Protein AF-A0A259BHH0-F1 (afdb_monomer)

Radius of gyration: 19.95 Å; Cα contacts (8 Å, |Δi|>4): 5; chains: 1; bounding box: 38×18×57 Å

Mean predicted aligned error: 10.81 Å

Sequence (51 aa):
AISDEDLRDRYHTYCDPRLNAEQSIELAFLVAELLKRERQARARPDAAAAE

Secondary structure (DSSP, 8-state):
---HHHHHHH--SSSPPPP-HHHHHHHHHHHHHHHHHHHHHHT---TTS--

Structure (mmCIF, N/CA/C/O backbone):
data_AF-A0A259BHH0-F1
#
_entry.id   AF-A0A259BHH0-F1
#
loop_
_atom_site.group_PDB
_atom_site.id
_atom_site.type_symbol
_atom_site.label_atom_id
_atom_site.label_alt_id
_atom_site.label_comp_id
_atom_site.label_asym_id
_atom_site.label_entity_id
_atom_site.label_seq_id
_atom_site.pdbx_PDB_ins_code
_atom_site.Cartn_x
_atom_site.Cartn_y
_atom_site.Cartn_z
_atom_site.occupancy
_atom_site.B_iso_or_equiv
_atom_site.auth_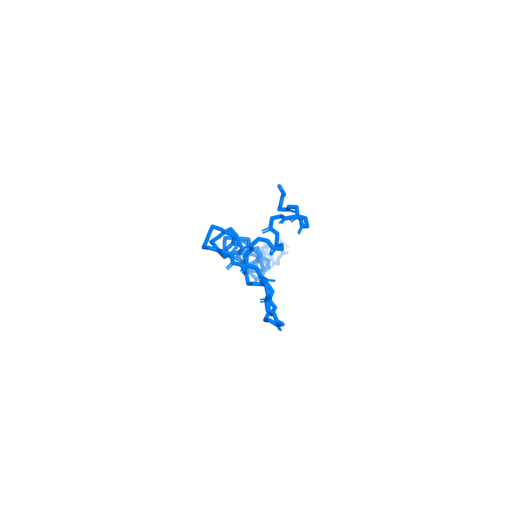seq_id
_atom_site.auth_comp_id
_atom_site.auth_asym_id
_atom_site.auth_atom_id
_atom_site.pdbx_PDB_model_num
ATOM 1 N N . ALA A 1 1 ? 13.695 10.402 -3.792 1.00 64.44 1 ALA A N 1
ATOM 2 C CA . ALA A 1 1 ? 12.639 10.702 -4.781 1.00 64.44 1 ALA A CA 1
ATOM 3 C C . ALA A 1 1 ? 13.066 10.099 -6.112 1.00 64.44 1 ALA A C 1
ATOM 5 O O . ALA A 1 1 ? 14.247 10.197 -6.416 1.00 64.44 1 ALA A O 1
ATOM 6 N N . ILE A 1 2 ? 12.160 9.434 -6.836 1.00 70.75 2 ILE A N 1
ATOM 7 C CA . ILE A 1 2 ? 12.439 8.896 -8.182 1.00 70.75 2 ILE A CA 1
ATOM 8 C C . ILE A 1 2 ? 12.576 10.071 -9.160 1.00 70.75 2 ILE A C 1
ATOM 10 O O . ILE A 1 2 ? 11.766 10.998 -9.094 1.00 70.75 2 ILE A O 1
ATOM 14 N N . SER A 1 3 ? 13.596 10.047 -10.020 1.00 77.06 3 SER A N 1
ATOM 15 C CA . SER A 1 3 ? 13.804 11.050 -11.070 1.00 77.06 3 SER A CA 1
ATOM 16 C C . SER A 1 3 ? 13.095 10.666 -12.377 1.00 77.06 3 SER A C 1
ATOM 18 O O . SER A 1 3 ? 12.729 9.510 -12.588 1.00 77.06 3 SER A O 1
ATOM 20 N N . ASP A 1 4 ? 12.893 11.636 -13.271 1.00 67.38 4 ASP A N 1
ATOM 21 C CA . ASP A 1 4 ? 12.301 11.391 -14.597 1.00 67.38 4 ASP A CA 1
ATOM 22 C C . ASP A 1 4 ? 13.173 10.453 -15.457 1.00 67.38 4 ASP A C 1
ATOM 24 O O . ASP A 1 4 ? 12.675 9.631 -16.225 1.00 67.38 4 ASP A O 1
ATOM 28 N N . GLU A 1 5 ? 14.492 10.507 -15.265 1.00 69.88 5 GLU A N 1
ATOM 29 C CA . GLU A 1 5 ? 15.459 9.630 -15.929 1.00 69.88 5 GLU A CA 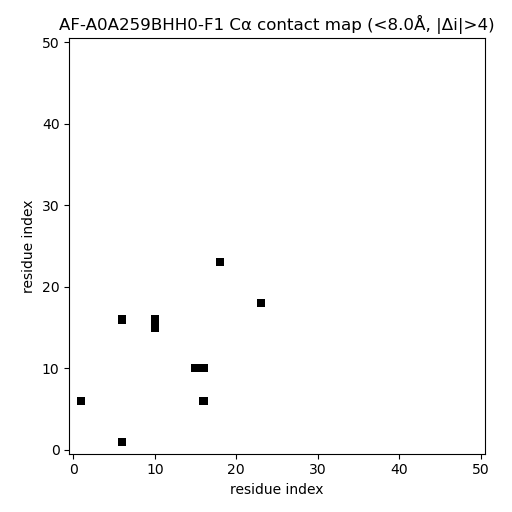1
ATOM 30 C C . GLU A 1 5 ? 15.330 8.173 -15.452 1.00 69.88 5 GLU A C 1
ATOM 32 O O . GLU A 1 5 ? 15.355 7.261 -16.280 1.00 69.88 5 GLU A O 1
ATOM 37 N N . ASP A 1 6 ? 15.059 7.948 -14.160 1.00 67.44 6 ASP A N 1
ATOM 38 C CA . ASP A 1 6 ? 14.816 6.607 -13.599 1.00 67.44 6 ASP A CA 1
ATOM 39 C C . ASP A 1 6 ? 13.530 5.958 -14.146 1.00 67.44 6 ASP A C 1
ATOM 41 O O . ASP A 1 6 ? 13.425 4.732 -14.247 1.00 67.44 6 ASP A O 1
ATOM 45 N N . LEU A 1 7 ? 12.526 6.770 -14.500 1.00 64.81 7 LEU A N 1
ATOM 46 C CA . LEU A 1 7 ? 11.270 6.286 -15.081 1.00 64.81 7 LEU A CA 1
ATOM 47 C C . LEU A 1 7 ? 11.464 5.831 -16.530 1.00 64.81 7 LEU A C 1
ATOM 49 O O . LEU A 1 7 ? 10.916 4.800 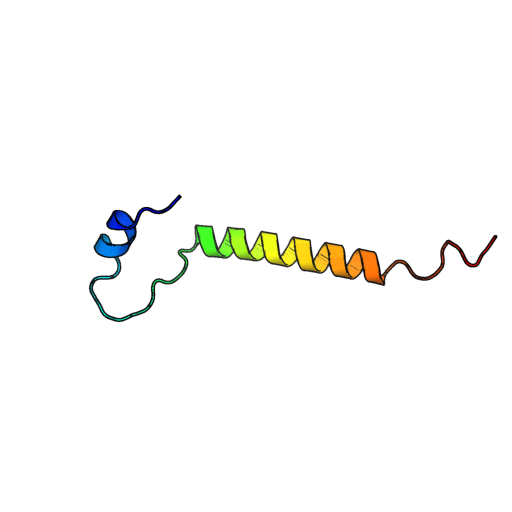-16.931 1.00 64.81 7 LEU A O 1
ATOM 53 N N . ARG A 1 8 ? 12.275 6.559 -17.305 1.00 65.06 8 ARG A N 1
ATOM 54 C CA . ARG A 1 8 ? 12.524 6.259 -18.724 1.00 65.06 8 ARG A CA 1
ATOM 55 C C . ARG A 1 8 ? 13.303 4.963 -18.933 1.00 65.06 8 ARG A C 1
ATOM 57 O O . ARG A 1 8 ? 13.088 4.329 -19.960 1.00 65.06 8 ARG A O 1
ATOM 64 N N . ASP A 1 9 ? 14.138 4.556 -17.978 1.00 64.38 9 ASP A N 1
ATOM 65 C CA . ASP A 1 9 ? 14.947 3.324 -18.034 1.00 64.38 9 ASP A CA 1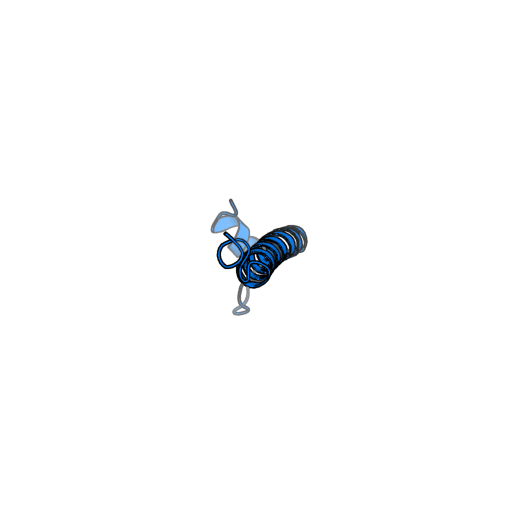
ATOM 66 C C . ASP A 1 9 ? 14.112 2.033 -17.901 1.00 64.38 9 ASP A C 1
ATOM 68 O O . ASP A 1 9 ? 14.480 0.979 -18.413 1.00 64.38 9 ASP A O 1
ATOM 72 N N . ARG A 1 10 ? 12.946 2.093 -17.240 1.00 64.25 10 ARG A N 1
ATOM 73 C CA . ARG A 1 10 ? 12.092 0.909 -16.993 1.00 64.25 10 ARG A CA 1
ATOM 74 C C . ARG A 1 10 ? 1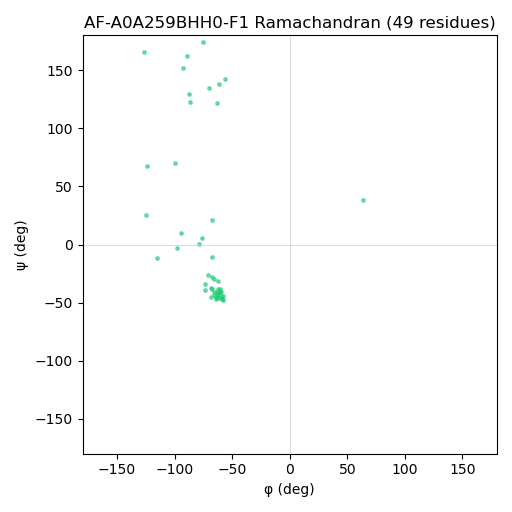0.732 0.939 -17.686 1.00 64.25 10 ARG A C 1
ATOM 76 O O . ARG A 1 10 ? 10.066 -0.095 -17.744 1.00 64.25 10 ARG A O 1
ATOM 83 N N . TYR A 1 11 ? 10.326 2.082 -18.236 1.00 65.38 11 TYR A N 1
ATOM 84 C CA . TYR A 1 11 ? 9.036 2.276 -18.903 1.00 65.38 11 TYR A CA 1
ATOM 85 C C . TYR A 1 11 ? 9.228 2.791 -20.340 1.00 65.38 11 TYR A C 1
ATOM 87 O O . TYR A 1 11 ? 8.875 3.915 -20.679 1.00 65.38 11 TYR A O 1
ATOM 95 N N . HIS A 1 12 ? 9.786 1.943 -21.213 1.00 63.00 12 HIS A N 1
ATOM 96 C CA . HIS A 1 12 ? 10.012 2.247 -22.639 1.00 63.00 12 HIS A CA 1
ATOM 97 C C . HIS A 1 12 ? 8.761 2.121 -23.539 1.00 63.00 12 HIS A C 1
ATOM 99 O O . HIS A 1 12 ? 8.852 2.298 -24.752 1.00 63.00 12 HIS A O 1
ATOM 105 N N . THR A 1 13 ? 7.597 1.772 -22.985 1.00 66.12 13 THR A N 1
ATOM 106 C CA . THR A 1 13 ? 6.333 1.556 -23.723 1.00 66.12 13 THR A CA 1
ATOM 107 C C . THR A 1 13 ? 5.212 2.411 -23.127 1.00 66.12 13 THR A C 1
ATOM 109 O O . THR A 1 13 ? 5.353 2.904 -22.015 1.00 66.12 13 THR A O 1
ATOM 112 N N . TYR A 1 14 ? 4.084 2.565 -23.833 1.00 64.75 14 TYR A N 1
ATOM 113 C CA . TYR A 1 14 ? 2.907 3.350 -23.405 1.00 64.75 14 TYR A CA 1
ATOM 114 C C . TYR A 1 14 ? 2.132 2.770 -22.200 1.00 64.75 14 TYR A C 1
ATOM 116 O O . TYR A 1 14 ? 0.948 3.049 -22.033 1.00 64.75 14 TYR A O 1
ATOM 124 N N . CYS A 1 15 ? 2.752 1.921 -21.385 1.00 67.50 15 CYS A N 1
ATOM 125 C CA . CYS A 1 15 ? 2.140 1.439 -20.154 1.00 67.50 15 CYS A CA 1
ATOM 126 C C . CYS A 1 15 ? 2.460 2.415 -19.022 1.00 67.50 15 CYS A C 1
ATOM 128 O O . CYS A 1 15 ? 3.627 2.743 -18.807 1.00 67.50 15 CYS A O 1
ATOM 130 N N . ASP A 1 16 ? 1.429 2.836 -18.287 1.00 80.38 16 ASP A N 1
ATOM 131 C CA . ASP A 1 16 ? 1.581 3.768 -17.173 1.00 80.38 16 ASP A CA 1
ATOM 132 C C . ASP A 1 16 ? 2.576 3.245 -16.121 1.00 80.38 16 ASP A C 1
ATOM 134 O O . ASP A 1 16 ? 2.606 2.038 -15.823 1.00 80.38 16 ASP A O 1
ATOM 138 N N . PRO A 1 17 ? 3.383 4.138 -15.521 1.00 78.50 17 PRO A N 1
ATOM 139 C CA . PRO A 1 17 ? 4.324 3.758 -14.487 1.00 78.50 17 PRO A CA 1
ATOM 140 C C . PRO A 1 17 ? 3.586 3.212 -13.263 1.00 78.50 17 PRO A C 1
ATOM 142 O O . PRO A 1 17 ? 2.755 3.878 -12.649 1.00 78.50 17 PRO A O 1
ATOM 145 N N . ARG A 1 18 ? 3.912 1.973 -12.890 1.00 84.31 18 ARG A N 1
ATOM 146 C CA . ARG A 1 18 ? 3.390 1.305 -11.694 1.00 84.31 18 ARG A CA 1
ATOM 147 C C . ARG A 1 18 ? 4.331 1.516 -10.516 1.00 84.31 18 ARG A C 1
ATOM 149 O O . ARG A 1 18 ? 5.549 1.610 -10.691 1.00 84.31 18 ARG A O 1
ATOM 156 N N . LEU A 1 19 ? 3.763 1.499 -9.313 1.00 86.88 19 LEU A N 1
ATOM 157 C CA . LEU A 1 19 ? 4.544 1.463 -8.081 1.00 86.88 19 LEU A CA 1
ATOM 158 C C . LEU A 1 19 ? 5.380 0.183 -8.025 1.00 86.88 19 LEU A C 1
ATOM 160 O O . LEU A 1 19 ? 4.908 -0.909 -8.352 1.00 86.88 19 LEU A O 1
ATOM 164 N N . ASN A 1 20 ? 6.626 0.319 -7.587 1.00 87.31 20 ASN A N 1
ATOM 165 C CA . ASN A 1 20 ? 7.449 -0.829 -7.239 1.00 87.31 20 ASN A CA 1
ATOM 166 C C . ASN A 1 20 ? 7.004 -1.426 -5.883 1.00 87.31 20 ASN A C 1
ATOM 168 O O . ASN A 1 20 ? 6.113 -0.899 -5.208 1.00 87.31 20 ASN A O 1
ATOM 172 N N . ALA A 1 21 ? 7.600 -2.555 -5.492 1.00 90.69 21 ALA A N 1
ATOM 173 C CA . ALA A 1 21 ? 7.213 -3.271 -4.275 1.00 90.69 21 ALA A CA 1
ATOM 174 C C . ALA A 1 21 ? 7.372 -2.422 -3.001 1.00 90.69 21 ALA A C 1
ATOM 176 O O . ALA A 1 21 ? 6.465 -2.387 -2.175 1.00 90.69 21 ALA A O 1
ATOM 177 N N . GLU A 1 22 ? 8.488 -1.704 -2.868 1.00 95.06 22 GLU A N 1
ATOM 178 C CA . GLU A 1 22 ? 8.779 -0.853 -1.711 1.00 95.06 22 GLU A CA 1
ATOM 179 C C . GLU A 1 22 ? 7.780 0.306 -1.607 1.00 95.06 22 GLU A C 1
ATOM 181 O O . GLU A 1 22 ? 7.153 0.490 -0.566 1.00 95.06 22 GLU A O 1
ATOM 186 N N . GLN A 1 23 ? 7.524 0.994 -2.724 1.00 93.69 23 GLN A N 1
ATOM 187 C CA . GLN A 1 23 ? 6.531 2.069 -2.809 1.00 93.69 23 GLN A CA 1
ATOM 188 C C . GLN A 1 23 ? 5.115 1.583 -2.482 1.00 93.69 23 GLN A C 1
ATOM 190 O O . GLN A 1 23 ? 4.335 2.286 -1.843 1.00 93.69 23 GLN A O 1
ATOM 195 N N . SER A 1 24 ? 4.768 0.372 -2.921 1.00 95.81 24 S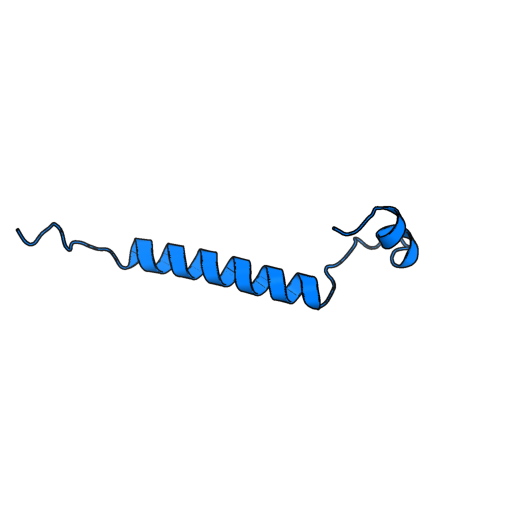ER A N 1
ATOM 196 C CA . SER A 1 24 ? 3.456 -0.219 -2.649 1.00 95.81 24 SER A CA 1
ATOM 197 C C . SER A 1 24 ? 3.280 -0.541 -1.162 1.00 95.81 24 SER A C 1
ATOM 199 O O . SER A 1 24 ? 2.196 -0.344 -0.616 1.00 95.81 24 SER A O 1
ATOM 201 N N . ILE A 1 25 ? 4.342 -1.007 -0.496 1.00 97.19 25 ILE A N 1
ATOM 202 C CA . ILE A 1 25 ? 4.343 -1.282 0.946 1.00 97.19 25 ILE A CA 1
ATOM 203 C C . ILE A 1 25 ? 4.244 0.022 1.742 1.00 97.19 25 ILE A C 1
ATOM 205 O O . ILE A 1 25 ? 3.430 0.112 2.660 1.00 97.19 25 ILE A O 1
ATOM 209 N N . GLU A 1 26 ? 5.018 1.043 1.372 1.00 97.56 26 GLU A N 1
ATOM 210 C CA . GLU A 1 26 ? 4.953 2.363 2.004 1.00 97.56 26 GLU A CA 1
ATOM 211 C C . GLU A 1 26 ? 3.541 2.961 1.902 1.00 97.56 26 GLU A C 1
ATOM 213 O O . GLU A 1 26 ? 2.953 3.365 2.909 1.00 97.56 26 GLU A O 1
ATOM 218 N N . LEU A 1 27 ? 2.942 2.922 0.705 1.00 97.00 27 LEU A N 1
ATOM 219 C CA . LEU A 1 27 ? 1.568 3.370 0.490 1.00 97.00 27 LEU A CA 1
ATOM 220 C C . LEU A 1 27 ? 0.566 2.574 1.340 1.00 97.00 27 LEU A C 1
ATOM 222 O O . LEU A 1 27 ? -0.358 3.161 1.906 1.00 97.00 27 LEU A O 1
ATOM 226 N N . ALA A 1 28 ? 0.743 1.256 1.468 1.00 98.12 28 ALA A N 1
ATOM 227 C CA . ALA A 1 28 ? -0.133 0.422 2.287 1.00 98.12 28 ALA A CA 1
ATOM 228 C C . ALA A 1 28 ? -0.109 0.840 3.767 1.00 98.12 28 ALA A C 1
ATOM 230 O O . ALA A 1 28 ? -1.170 0.928 4.393 1.00 98.12 28 ALA A O 1
ATOM 231 N N . PHE A 1 29 ? 1.068 1.154 4.318 1.00 98.44 29 PHE A N 1
ATOM 232 C CA . PHE A 1 29 ? 1.185 1.666 5.686 1.00 98.44 29 PHE A CA 1
ATOM 233 C C . PHE A 1 29 ? 0.537 3.043 5.846 1.00 98.44 29 PHE A C 1
ATOM 235 O O . PHE A 1 29 ? -0.219 3.244 6.799 1.00 98.44 29 PHE A O 1
ATOM 242 N N . LEU A 1 30 ? 0.744 3.959 4.896 1.00 98.19 30 LEU A N 1
ATOM 243 C CA . LEU A 1 30 ? 0.107 5.278 4.924 1.00 98.19 30 LEU A CA 1
ATOM 244 C C . LEU A 1 30 ? -1.428 5.165 4.934 1.00 98.19 30 LEU A C 1
ATOM 246 O O . LEU A 1 30 ? -2.100 5.794 5.752 1.00 98.19 30 LEU A O 1
ATOM 250 N N . VAL A 1 31 ? -1.994 4.318 4.069 1.00 98.00 31 VAL A N 1
ATOM 251 C CA . VAL A 1 31 ? -3.443 4.061 4.027 1.00 98.00 31 VAL A CA 1
ATOM 252 C C . VAL A 1 31 ? -3.930 3.432 5.335 1.00 98.00 31 VAL A C 1
ATOM 254 O O . VAL A 1 31 ? -4.966 3.842 5.865 1.00 98.00 31 VAL A O 1
ATOM 257 N N . ALA A 1 32 ? -3.188 2.474 5.897 1.00 98.12 32 ALA A N 1
ATOM 258 C CA . ALA A 1 32 ? -3.537 1.851 7.171 1.00 98.12 32 ALA A CA 1
ATOM 259 C C . ALA A 1 32 ? -3.588 2.870 8.323 1.00 98.12 32 ALA A C 1
ATOM 261 O O . ALA A 1 32 ? -4.506 2.823 9.148 1.00 98.12 32 ALA A O 1
ATOM 262 N N . GLU A 1 33 ? -2.653 3.823 8.370 1.00 97.88 33 GLU A N 1
ATOM 263 C CA . GLU A 1 33 ? -2.678 4.905 9.355 1.00 97.88 33 GLU A CA 1
ATOM 264 C C . GLU A 1 33 ? -3.892 5.817 9.195 1.00 97.88 33 GLU A C 1
ATOM 266 O O . GLU A 1 33 ? -4.544 6.136 10.192 1.00 97.88 33 GLU A O 1
ATOM 271 N N . LEU A 1 34 ? -4.222 6.213 7.963 1.00 97.44 34 LEU A N 1
ATOM 272 C CA . LEU A 1 34 ? -5.401 7.036 7.688 1.00 97.44 34 LEU A CA 1
ATOM 273 C C . LE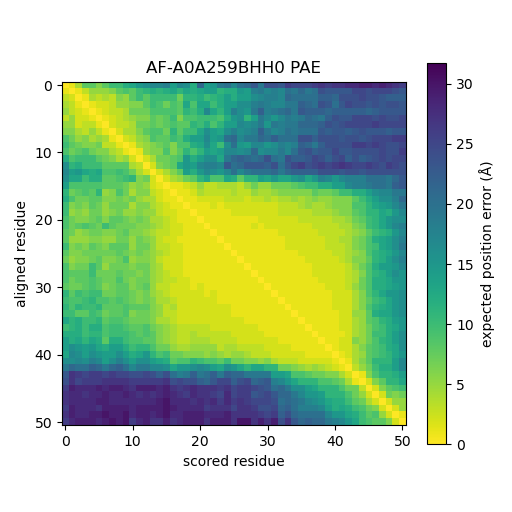U A 1 34 ? -6.677 6.332 8.165 1.00 97.44 34 LEU A C 1
ATOM 275 O O . LEU A 1 34 ? -7.464 6.912 8.911 1.00 97.44 34 LEU A O 1
ATOM 279 N N . LEU A 1 35 ? -6.833 5.046 7.841 1.00 97.31 35 LEU A N 1
ATOM 280 C CA . LEU A 1 35 ? -7.968 4.241 8.299 1.00 97.31 35 LEU A CA 1
ATOM 281 C C . LEU A 1 35 ? -8.007 4.100 9.826 1.00 97.31 35 LEU A C 1
ATOM 283 O O . LEU A 1 35 ? -9.083 4.142 10.425 1.00 97.31 35 LEU A O 1
ATOM 287 N N . LYS A 1 36 ? -6.852 3.947 10.482 1.00 96.06 36 LYS A N 1
ATOM 288 C CA . LYS A 1 36 ? -6.770 3.892 11.947 1.00 96.06 36 LYS A CA 1
ATOM 289 C C . LYS A 1 36 ? -7.233 5.206 12.580 1.00 96.06 36 LYS A C 1
ATOM 291 O O . LYS A 1 36 ? -8.018 5.158 13.527 1.00 96.06 36 LYS A O 1
ATOM 296 N N . ARG A 1 37 ? -6.790 6.354 12.055 1.00 95.50 37 ARG A N 1
ATOM 297 C CA . ARG A 1 37 ? -7.196 7.689 12.533 1.00 95.50 37 ARG A CA 1
ATOM 298 C C . ARG A 1 37 ? -8.701 7.899 12.367 1.00 95.50 37 ARG A C 1
ATOM 300 O O . ARG A 1 37 ? -9.366 8.277 13.327 1.00 95.50 37 ARG A O 1
ATOM 307 N N . GLU A 1 38 ? -9.252 7.545 11.207 1.00 95.50 38 GLU A N 1
ATOM 308 C CA . GLU A 1 38 ? -10.698 7.591 10.947 1.00 95.50 38 GLU A CA 1
ATOM 309 C C . GLU A 1 38 ? -11.494 6.724 11.933 1.00 95.50 38 GLU A C 1
ATOM 311 O O . GLU A 1 38 ? -12.501 7.156 12.498 1.00 95.50 38 GLU A O 1
ATOM 316 N N . ARG A 1 39 ? -11.026 5.498 12.202 1.00 94.44 39 ARG A N 1
ATOM 317 C CA . ARG A 1 39 ? -11.660 4.604 13.184 1.00 94.44 39 ARG A CA 1
ATOM 318 C C . ARG A 1 39 ? -11.613 5.176 14.596 1.00 94.44 39 ARG A C 1
ATOM 320 O O . ARG A 1 39 ? -12.605 5.061 15.302 1.00 94.44 39 ARG A O 1
ATOM 327 N N . GLN A 1 40 ? -10.502 5.784 15.007 1.00 93.12 40 GLN A N 1
ATOM 328 C CA . GLN A 1 40 ? -10.378 6.430 16.318 1.00 93.12 40 GLN A CA 1
ATOM 329 C C . GLN A 1 40 ? -11.296 7.649 16.447 1.00 93.12 40 GLN A C 1
ATOM 331 O O . GLN A 1 40 ? -11.941 7.813 17.479 1.00 93.12 40 GLN A O 1
ATOM 336 N N . ALA A 1 41 ? -11.402 8.466 15.397 1.00 90.31 41 ALA A N 1
ATOM 337 C CA . ALA A 1 41 ? -12.315 9.604 15.366 1.00 90.31 41 ALA A CA 1
ATOM 338 C C . ALA A 1 41 ? -13.782 9.159 15.497 1.00 90.31 41 ALA A C 1
ATOM 340 O O . ALA A 1 41 ? -14.541 9.759 16.252 1.00 90.31 41 ALA A O 1
ATOM 341 N N . ARG A 1 42 ? -14.164 8.066 14.822 1.00 86.81 42 ARG A N 1
ATOM 342 C CA . ARG A 1 42 ? -15.512 7.474 14.900 1.00 86.81 42 ARG A CA 1
ATOM 343 C C . ARG A 1 42 ? -15.783 6.738 16.211 1.00 86.81 42 ARG A C 1
ATOM 345 O O . ARG A 1 42 ? -16.909 6.749 16.690 1.00 86.81 42 ARG A O 1
ATOM 352 N N . ALA A 1 43 ? -14.765 6.107 16.793 1.00 74.75 43 ALA A N 1
ATOM 353 C CA . ALA A 1 43 ? -14.838 5.417 18.081 1.00 74.75 43 ALA A CA 1
ATOM 354 C C . ALA A 1 43 ? -14.841 6.372 19.283 1.00 74.75 43 ALA A C 1
ATOM 356 O O . ALA A 1 43 ? -14.846 5.907 20.420 1.00 74.75 43 ALA A O 1
ATOM 357 N N . ARG A 1 44 ? -14.889 7.687 19.048 1.00 64.88 44 ARG A N 1
ATOM 358 C CA . ARG A 1 44 ? -15.196 8.682 20.071 1.00 64.88 44 ARG A CA 1
ATOM 359 C C . ARG A 1 44 ? -16.665 9.134 19.989 1.00 64.88 44 ARG A C 1
ATOM 361 O O . ARG A 1 44 ? -16.900 10.281 19.613 1.00 64.88 44 ARG A O 1
ATOM 368 N N . PRO A 1 45 ? -17.655 8.294 20.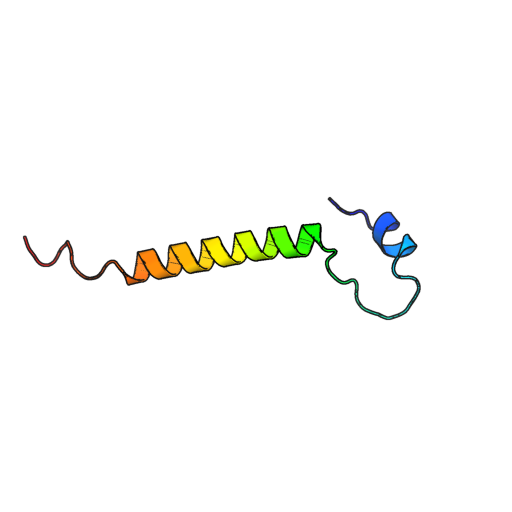345 1.00 60.19 45 PRO A N 1
ATOM 369 C CA . PRO A 1 45 ? -18.940 8.784 20.807 1.00 60.19 45 PRO A CA 1
ATOM 370 C C . PRO A 1 45 ? -18.868 9.045 22.325 1.00 60.19 45 PRO A C 1
ATOM 372 O O . PRO A 1 45 ? -18.529 8.163 23.110 1.00 60.19 45 PRO A O 1
ATOM 375 N N . ASP A 1 46 ? -19.156 10.287 22.712 1.00 61.47 46 ASP A N 1
ATOM 376 C CA . ASP A 1 46 ? -19.789 10.655 23.986 1.00 61.47 46 ASP A CA 1
ATOM 377 C C . ASP A 1 46 ? -19.078 10.367 25.323 1.00 61.47 46 ASP A C 1
ATOM 379 O O . ASP A 1 46 ? -19.734 10.146 26.335 1.00 61.47 46 ASP A O 1
ATOM 383 N N . ALA A 1 47 ? -17.752 10.520 25.417 1.00 54.53 47 ALA A N 1
ATOM 384 C CA . ALA A 1 47 ? -17.122 10.729 26.737 1.00 54.53 47 ALA A CA 1
ATOM 385 C C . ALA A 1 47 ? -17.502 12.089 27.376 1.00 54.53 47 ALA A C 1
ATOM 387 O O . ALA A 1 47 ? -17.223 12.316 28.546 1.00 54.53 47 ALA A O 1
ATOM 388 N N . ALA A 1 48 ? -18.134 12.987 26.609 1.00 53.41 48 ALA A N 1
ATOM 389 C CA . ALA A 1 48 ? -18.600 14.299 27.059 1.00 53.41 48 ALA A CA 1
ATOM 390 C C . ALA A 1 48 ? -20.099 14.341 27.424 1.00 53.41 48 ALA A C 1
ATOM 392 O O . ALA A 1 48 ? -20.574 15.381 27.857 1.00 53.41 48 ALA A O 1
ATOM 393 N N . ALA A 1 49 ? -20.854 13.247 27.249 1.00 53.16 49 ALA A N 1
ATOM 394 C CA . ALA A 1 49 ? -22.281 13.201 27.601 1.00 53.16 49 ALA A 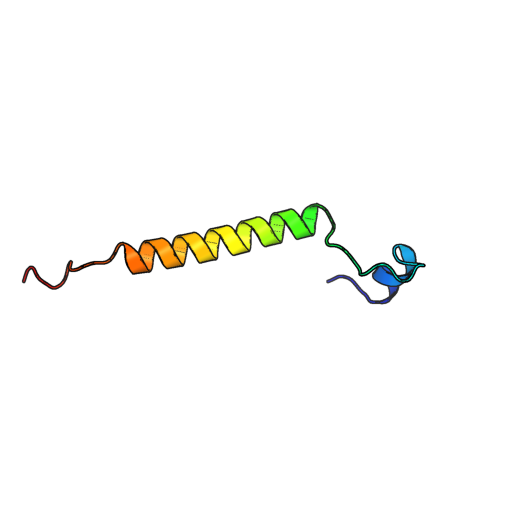CA 1
ATOM 395 C C . ALA A 1 49 ? -22.544 12.637 29.014 1.00 53.16 49 ALA A C 1
ATOM 397 O O . ALA A 1 49 ? -23.687 12.330 29.347 1.00 53.16 49 ALA A O 1
ATOM 398 N N . ALA A 1 50 ? -21.492 12.460 29.822 1.00 51.00 50 ALA A N 1
ATOM 399 C CA . ALA A 1 50 ? -21.550 11.860 31.157 1.00 51.00 50 ALA A CA 1
ATOM 400 C C . ALA A 1 50 ? -20.962 12.757 32.268 1.00 51.00 50 ALA A C 1
ATOM 402 O O . ALA A 1 50 ? -20.537 12.230 33.296 1.00 51.00 50 ALA A O 1
ATOM 403 N N . GLU A 1 51 ? -20.947 14.081 32.076 1.00 42.25 51 GLU A N 1
ATOM 404 C CA . GLU A 1 51 ? -20.721 15.061 33.154 1.00 42.25 51 GLU A CA 1
ATOM 405 C C . GLU A 1 51 ? -21.940 15.974 33.327 1.00 42.25 51 GLU A C 1
ATOM 407 O O . GLU A 1 51 ? -22.468 16.454 32.295 1.00 42.25 51 GLU A O 1
#

pLDDT: mean 79.17, std 16.4, range [42.25, 98.44]

Solvent-accessible surface area (backbone atoms only — not comparable to full-atom values): 3363 Å² total; per-residue (Å²): 132,88,52,76,68,65,48,54,79,77,47,85,55,99,60,79,90,73,78,52,74,66,56,48,51,53,50,51,52,54,51,52,51,52,52,49,51,54,50,54,62,66,71,61,74,64,86,77,76,78,119

Foldseek 3Di:
DDDPVNQCVPDVDPDDDDDDPVRVVVVVVVVVVVVVVVVVVVVDDDPPVPD